Protein AF-A0A6V7I0J4-F1 (afdb_monomer)

pLDDT: mean 94.46, std 3.97, range [72.44, 98.5]

Mean predicted aligned error: 4.29 Å

Organism: NCBI:txid1563983

Foldseek 3Di:
DVVVVDDDDDPDDDADQVSQLVVQCVVDDPCNLVVDPPNVVSVVVSSVVSSVRSLLVNLVVVPCSSPND

Secondary structure (DSSP, 8-state):
-TTTSS-----PPP-SHHHHHHHHHTTS-HHHHTSSS-HHHHHHHHHHHHHHHHHHHHHGGGHHHH---

Sequence (69 aa):
GILESAIKITNEPPTGMHANIHKALDNFNQETLDSCSKESEFKGILFALCYYHAVVAERRKFGPQGWNR

InterPro domains:
  IPR026983 Dynein heavy chain [PTHR46532] (2-68)
  IPR041658 Dynein heavy chain, AAA lid domain [PF18198] (42-68)
  IPR042219 Dynein heavy chain, AAA lid domain superfamily [G3DSA:1.10.8.720] (12-69)

Solvent-accessible surface area (backbone atoms only — not comparable to full-atom values): 4253 Å² total; per-residue (Å²): 108,78,79,77,78,51,93,84,81,86,91,70,80,71,73,58,59,68,51,28,28,52,62,46,50,70,78,55,55,71,67,64,58,64,68,44,97,55,39,70,63,49,51,52,51,52,50,52,51,25,46,49,52,19,51,55,58,60,32,58,76,51,48,60,84,45,49,75,129

Radius of gyration: 17.4 Å; Cα contacts (8 Å, |Δi|>4): 36; chains: 1; bounding box: 49×38×36 Å

Structure (mmCIF, N/CA/C/O backbone):
data_AF-A0A6V7I0J4-F1
#
_entry.id   AF-A0A6V7I0J4-F1
#
loop_
_atom_site.group_PDB
_atom_site.id
_atom_site.type_symbol
_atom_site.label_atom_id
_atom_site.label_alt_id
_atom_site.label_comp_id
_atom_site.label_asym_id
_atom_site.label_entity_id
_atom_site.label_seq_id
_atom_site.pdbx_PDB_ins_code
_atom_site.Cartn_x
_atom_site.Cartn_y
_atom_site.Cartn_z
_atom_site.occupancy
_atom_site.B_iso_or_equiv
_atom_site.auth_seq_id
_atom_site.auth_comp_id
_atom_site.auth_asym_id
_atom_site.auth_atom_id
_atom_site.pdbx_PDB_model_num
ATOM 1 N N . GLY A 1 1 ? 30.819 -18.440 -8.807 1.00 83.25 1 GLY A N 1
ATOM 2 C CA . GLY A 1 1 ? 30.948 -17.191 -8.018 1.00 83.25 1 GLY A CA 1
ATOM 3 C C . GLY A 1 1 ? 29.875 -17.115 -6.941 1.00 83.25 1 GLY A C 1
ATOM 4 O O . GLY A 1 1 ? 28.869 -17.793 -7.067 1.00 83.25 1 GLY A O 1
ATOM 5 N N . ILE A 1 2 ? 30.060 -16.298 -5.896 1.00 89.44 2 ILE A N 1
ATOM 6 C CA . ILE A 1 2 ? 29.183 -16.244 -4.696 1.00 89.44 2 ILE A CA 1
ATOM 7 C C . ILE A 1 2 ? 27.692 -16.046 -5.047 1.00 89.44 2 ILE A C 1
ATOM 9 O O . ILE A 1 2 ? 26.814 -16.649 -4.436 1.00 89.44 2 ILE A O 1
ATOM 13 N N . LEU A 1 3 ? 27.405 -15.242 -6.073 1.00 91.50 3 LEU A N 1
ATOM 14 C CA . LEU A 1 3 ? 26.050 -14.957 -6.561 1.00 91.50 3 LEU A CA 1
ATOM 15 C C . LEU A 1 3 ? 25.395 -16.133 -7.310 1.00 91.50 3 LEU A C 1
ATOM 17 O O . LEU A 1 3 ? 24.174 -16.174 -7.439 1.00 91.50 3 LEU A O 1
ATOM 21 N N . GLU A 1 4 ? 26.182 -17.073 -7.832 1.00 93.12 4 GLU A N 1
ATOM 22 C CA . GLU A 1 4 ? 25.689 -18.286 -8.505 1.00 93.12 4 GLU A CA 1
ATOM 23 C C . GLU A 1 4 ? 25.346 -19.387 -7.495 1.00 93.12 4 GLU A C 1
ATOM 25 O O . GLU A 1 4 ? 24.512 -20.237 -7.781 1.00 93.12 4 GLU A O 1
ATOM 30 N N . SER A 1 5 ? 25.941 -19.338 -6.298 1.00 94.75 5 SER A N 1
ATOM 31 C CA . SER A 1 5 ? 25.724 -20.282 -5.194 1.00 94.75 5 SER A CA 1
ATOM 32 C C . SER A 1 5 ? 24.695 -19.804 -4.157 1.00 94.75 5 SER A C 1
ATOM 34 O O . SER A 1 5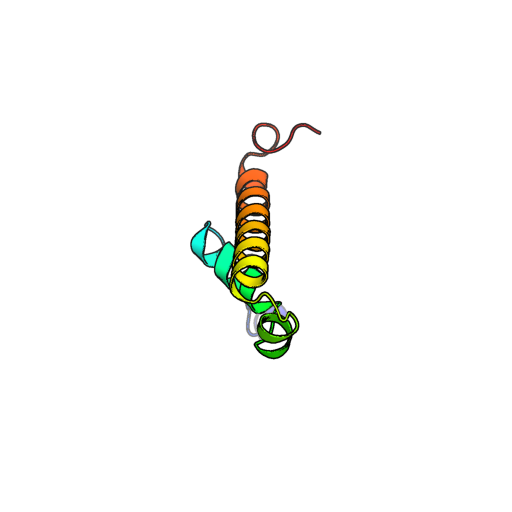 ? 24.673 -20.318 -3.042 1.00 94.75 5 SER A O 1
ATOM 36 N N . ALA A 1 6 ? 23.870 -18.804 -4.485 1.00 95.69 6 ALA A N 1
ATOM 37 C CA . ALA A 1 6 ? 22.895 -18.207 -3.569 1.00 95.69 6 ALA A CA 1
ATOM 38 C C . ALA A 1 6 ? 21.453 -18.324 -4.090 1.00 95.69 6 ALA A C 1
ATOM 40 O O . ALA A 1 6 ? 21.209 -18.270 -5.298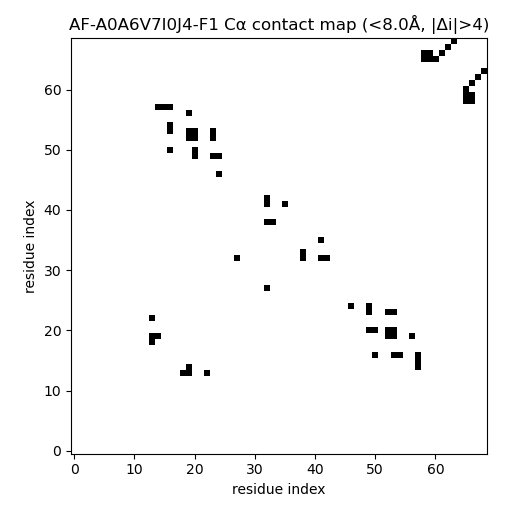 1.00 95.69 6 ALA A O 1
ATOM 41 N N . ILE A 1 7 ? 20.490 -18.412 -3.164 1.00 94.75 7 ILE A N 1
ATOM 42 C CA . ILE A 1 7 ? 19.058 -18.269 -3.463 1.00 94.75 7 ILE A CA 1
ATOM 43 C C . ILE A 1 7 ? 18.756 -16.784 -3.678 1.00 94.75 7 ILE A C 1
ATOM 45 O O . ILE A 1 7 ? 19.154 -15.939 -2.878 1.00 94.75 7 ILE A O 1
ATOM 49 N N . LYS A 1 8 ? 18.045 -16.468 -4.763 1.00 94.50 8 LYS A N 1
ATOM 50 C CA . LYS A 1 8 ? 17.725 -15.094 -5.164 1.00 94.50 8 LYS A CA 1
ATOM 51 C C . LYS A 1 8 ? 16.234 -14.853 -4.980 1.00 94.50 8 LYS A C 1
ATOM 53 O O . LYS A 1 8 ? 15.424 -15.610 -5.504 1.00 94.50 8 LYS A O 1
ATOM 58 N N . ILE A 1 9 ? 15.891 -13.799 -4.247 1.00 95.12 9 ILE A N 1
ATOM 59 C CA . ILE A 1 9 ? 14.510 -13.373 -4.012 1.00 95.12 9 ILE A CA 1
ATOM 60 C C . ILE A 1 9 ? 14.423 -11.887 -4.338 1.00 95.12 9 ILE A C 1
ATOM 62 O O . ILE A 1 9 ? 15.243 -11.094 -3.876 1.00 95.12 9 ILE A O 1
ATOM 66 N N . THR A 1 10 ? 13.428 -11.510 -5.133 1.0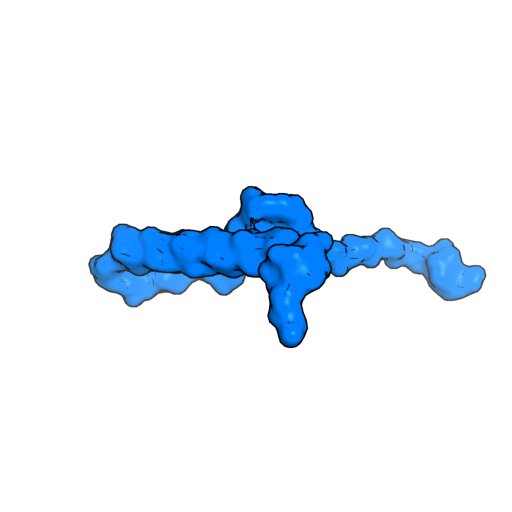0 91.31 10 THR A N 1
ATOM 67 C CA . THR A 1 10 ? 13.107 -10.115 -5.432 1.00 91.31 10 THR A CA 1
ATOM 68 C C . THR A 1 10 ? 12.080 -9.607 -4.427 1.00 91.31 10 THR A C 1
ATOM 70 O O . THR A 1 10 ? 10.965 -10.121 -4.361 1.00 91.31 10 THR A O 1
ATOM 73 N N . ASN A 1 11 ? 12.450 -8.601 -3.635 1.00 91.12 11 ASN A N 1
ATOM 74 C CA . ASN A 1 11 ? 11.541 -7.944 -2.697 1.00 91.12 11 ASN A CA 1
ATOM 75 C C . ASN A 1 11 ? 10.971 -6.669 -3.327 1.00 91.12 11 ASN A C 1
ATOM 77 O O . ASN A 1 11 ? 11.432 -5.560 -3.051 1.00 91.12 11 ASN A O 1
ATOM 81 N N . GLU A 1 12 ? 10.008 -6.844 -4.223 1.00 89.62 12 GLU A N 1
ATOM 82 C CA . GLU A 1 12 ? 9.337 -5.729 -4.885 1.00 89.62 12 GLU A CA 1
ATOM 83 C C . GLU A 1 12 ? 8.113 -5.262 -4.080 1.00 89.62 12 GLU A C 1
ATOM 85 O O . GLU A 1 12 ? 7.446 -6.063 -3.415 1.00 89.62 12 GLU A O 1
ATOM 90 N N . PRO A 1 13 ? 7.788 -3.958 -4.108 1.00 86.69 13 PRO A N 1
ATOM 91 C CA . PRO A 1 13 ? 6.538 -3.479 -3.536 1.00 86.69 13 PRO A CA 1
ATOM 92 C C . PRO A 1 13 ? 5.333 -4.092 -4.277 1.00 86.69 13 PRO A C 1
ATOM 94 O O . PRO A 1 13 ? 5.416 -4.345 -5.482 1.00 86.69 13 PRO A O 1
ATOM 97 N N . PRO A 1 14 ? 4.194 -4.318 -3.591 1.00 91.50 14 PRO A N 1
ATOM 98 C CA . PRO A 1 14 ? 2.994 -4.810 -4.253 1.00 91.50 14 PRO A CA 1
ATOM 99 C C . PRO A 1 14 ? 2.547 -3.850 -5.354 1.00 91.50 14 PRO A C 1
ATOM 101 O O . PRO A 1 14 ? 2.728 -2.635 -5.285 1.00 91.50 14 PRO A O 1
ATOM 104 N N . THR A 1 15 ? 1.942 -4.428 -6.381 1.00 91.69 15 THR A N 1
ATOM 105 C CA . THR A 1 15 ? 1.476 -3.704 -7.557 1.00 91.69 15 THR A CA 1
ATOM 106 C C . THR A 1 15 ? -0.029 -3.888 -7.676 1.00 91.69 15 THR A C 1
ATOM 108 O O . THR A 1 15 ? -0.530 -5.009 -7.644 1.00 91.69 15 THR A O 1
ATOM 111 N N . GLY A 1 16 ? -0.746 -2.780 -7.843 1.00 95.56 16 GLY A N 1
ATOM 112 C CA . GLY A 1 16 ? -2.191 -2.760 -8.004 1.00 95.56 16 GLY A CA 1
ATOM 113 C C . GLY A 1 16 ? -2.911 -2.386 -6.712 1.00 95.56 16 GLY A C 1
ATOM 114 O O . GLY A 1 16 ? -2.443 -2.637 -5.602 1.00 95.56 16 GLY A O 1
ATOM 115 N N . MET A 1 17 ? -4.088 -1.780 -6.870 1.00 97.25 17 MET A N 1
ATOM 116 C CA . MET A 1 17 ? -4.873 -1.227 -5.762 1.00 97.25 17 MET A CA 1
ATOM 117 C C . MET A 1 17 ? -5.169 -2.250 -4.665 1.00 97.25 17 MET A C 1
ATOM 119 O O . MET A 1 17 ? -4.908 -1.985 -3.498 1.00 97.25 17 MET A O 1
ATOM 123 N N . HIS A 1 18 ? -5.665 -3.431 -5.032 1.00 96.88 18 HIS A N 1
ATOM 124 C CA . HIS A 1 18 ? -6.055 -4.453 -4.061 1.00 96.88 18 HIS A CA 1
ATOM 125 C C . HIS A 1 18 ? -4.867 -4.921 -3.205 1.00 96.88 18 HIS A C 1
ATOM 127 O O . HIS A 1 18 ? -4.955 -4.926 -1.981 1.00 96.88 18 HIS A O 1
ATOM 133 N N . ALA A 1 19 ? -3.731 -5.246 -3.833 1.00 97.12 19 ALA A N 1
ATOM 134 C CA . ALA A 1 19 ? -2.538 -5.705 -3.123 1.00 97.12 19 ALA A CA 1
ATOM 135 C C . ALA A 1 19 ? -1.946 -4.620 -2.205 1.00 97.12 19 ALA A C 1
ATOM 137 O O . ALA A 1 19 ? -1.510 -4.923 -1.097 1.00 97.12 19 ALA A O 1
ATOM 138 N N . ASN A 1 20 ? -1.973 -3.353 -2.633 1.00 97.56 20 ASN A N 1
ATOM 139 C CA . ASN A 1 20 ? -1.550 -2.234 -1.789 1.00 97.56 20 ASN A CA 1
ATOM 140 C C . ASN A 1 20 ? -2.470 -2.019 -0.584 1.00 97.56 20 ASN A C 1
ATOM 142 O O . ASN A 1 20 ? -1.969 -1.742 0.500 1.00 97.56 20 ASN A O 1
ATOM 146 N N . ILE A 1 21 ? -3.792 -2.142 -0.752 1.00 98.12 21 ILE A N 1
ATOM 147 C CA . ILE A 1 21 ? -4.750 -1.994 0.356 1.00 98.12 21 ILE A CA 1
ATOM 148 C C . ILE A 1 21 ? -4.534 -3.094 1.393 1.00 98.12 21 ILE A C 1
ATOM 150 O O . ILE A 1 21 ? -4.443 -2.781 2.574 1.00 98.12 21 ILE A O 1
ATOM 154 N N . HIS A 1 22 ? -4.400 -4.353 0.961 1.00 96.94 22 HIS A N 1
ATOM 155 C CA . HIS A 1 22 ? -4.108 -5.467 1.872 1.00 96.94 22 HIS A CA 1
ATOM 156 C C . HIS A 1 22 ? -2.802 -5.239 2.624 1.00 96.94 22 HIS A C 1
ATOM 158 O O . HIS A 1 22 ? -2.810 -5.201 3.848 1.00 96.94 22 HIS A O 1
ATOM 164 N N . LYS A 1 23 ? -1.711 -4.928 1.911 1.00 96.50 23 LYS A N 1
ATOM 165 C CA . LYS A 1 23 ? -0.428 -4.633 2.563 1.00 96.50 23 LYS A CA 1
ATOM 166 C C . LYS A 1 23 ? -0.505 -3.440 3.521 1.00 96.50 23 LYS A C 1
ATOM 168 O O . LYS A 1 23 ? 0.218 -3.409 4.511 1.00 96.50 23 LYS A O 1
ATOM 173 N N . ALA A 1 24 ? -1.327 -2.432 3.223 1.00 97.19 24 ALA A N 1
ATOM 174 C CA . ALA A 1 24 ? -1.530 -1.295 4.113 1.00 97.19 24 ALA A CA 1
ATOM 175 C C . ALA A 1 24 ? -2.285 -1.707 5.386 1.00 97.19 24 ALA A C 1
ATOM 177 O O . ALA A 1 24 ? -1.847 -1.348 6.479 1.00 97.19 24 ALA A O 1
ATOM 178 N N . LEU A 1 25 ? -3.358 -2.493 5.249 1.00 97.06 25 LEU A N 1
ATOM 179 C CA . LEU A 1 25 ? -4.141 -3.026 6.366 1.00 97.06 25 LEU A CA 1
ATOM 180 C C . LEU A 1 25 ? -3.327 -3.980 7.250 1.00 97.06 25 LEU A C 1
ATOM 182 O O . LEU A 1 25 ? -3.477 -3.923 8.465 1.00 97.06 25 LEU A O 1
ATOM 186 N N . ASP A 1 26 ? -2.405 -4.759 6.674 1.00 96.50 26 ASP A N 1
ATOM 187 C CA . ASP A 1 26 ? -1.512 -5.676 7.405 1.00 96.50 26 ASP A CA 1
ATOM 188 C C . ASP A 1 26 ? -0.590 -4.969 8.421 1.00 96.50 26 ASP A C 1
ATOM 190 O O . ASP A 1 26 ? 0.0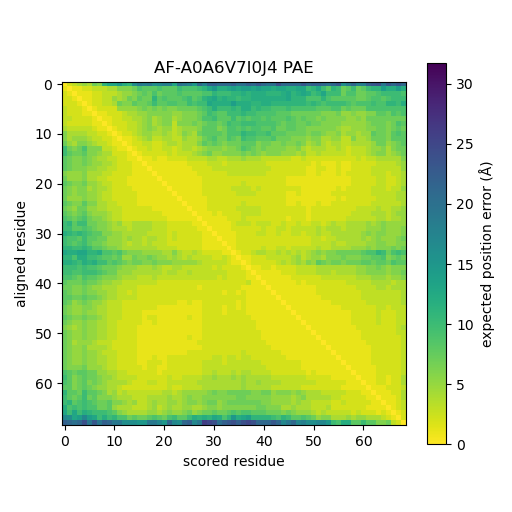03 -5.620 9.279 1.00 96.50 26 ASP A O 1
ATOM 194 N N . ASN A 1 27 ? -0.462 -3.635 8.361 1.00 96.75 27 ASN A N 1
ATOM 195 C CA . ASN A 1 27 ? 0.272 -2.865 9.376 1.00 96.75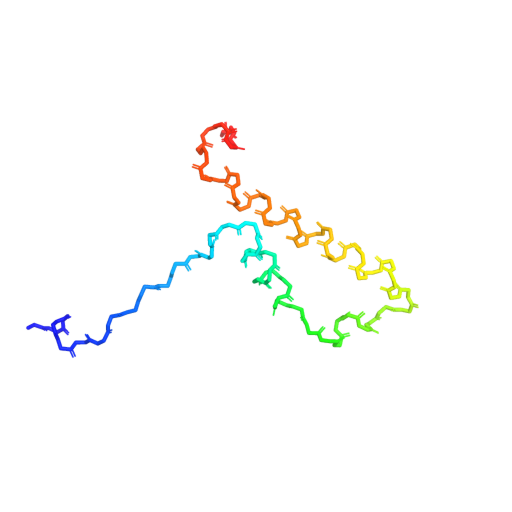 27 ASN A CA 1
ATOM 196 C C . ASN A 1 27 ? -0.513 -2.690 10.684 1.00 96.75 27 ASN A C 1
ATOM 198 O O . ASN A 1 27 ? 0.038 -2.170 11.654 1.00 96.75 27 ASN A O 1
ATOM 202 N N . PHE A 1 28 ? -1.786 -3.084 10.718 1.00 96.50 28 PHE A N 1
ATOM 203 C CA . PHE A 1 28 ? -2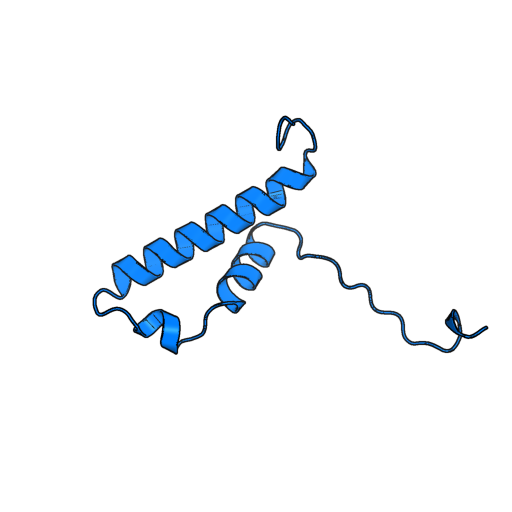.669 -2.914 11.863 1.00 96.50 28 PHE A CA 1
ATOM 204 C C . PHE A 1 28 ? -3.163 -4.275 12.345 1.00 96.50 28 PHE A C 1
ATOM 206 O O . PHE A 1 28 ? -3.616 -5.110 11.567 1.00 96.50 28 PHE A O 1
ATOM 213 N N . ASN A 1 29 ? -3.082 -4.500 13.653 1.00 95.81 29 ASN A N 1
ATOM 214 C CA . ASN A 1 29 ? -3.569 -5.721 14.285 1.00 95.81 29 ASN A CA 1
ATOM 215 C C . ASN A 1 29 ? -5.006 -5.542 14.805 1.00 95.81 29 ASN A C 1
ATOM 217 O O . ASN A 1 29 ? -5.530 -4.428 14.881 1.00 95.81 29 ASN A O 1
ATOM 221 N N . GLN A 1 30 ? -5.633 -6.647 15.211 1.00 93.62 30 GLN A N 1
ATOM 222 C CA . GLN A 1 30 ? -6.999 -6.638 15.741 1.00 93.62 30 GLN A CA 1
ATOM 223 C C . GLN A 1 30 ? -7.152 -5.723 16.971 1.00 93.62 30 GLN A C 1
ATOM 225 O O . GLN A 1 30 ? -8.136 -5.003 17.083 1.00 93.62 30 GLN A O 1
ATOM 230 N N . GLU A 1 31 ? -6.140 -5.669 17.840 1.00 95.06 31 GLU A N 1
ATOM 231 C CA . GLU A 1 31 ? -6.125 -4.775 19.006 1.00 95.06 31 GLU A CA 1
ATOM 232 C C . GLU A 1 31 ? -6.244 -3.298 18.604 1.00 95.06 31 GLU A C 1
ATOM 234 O O . GLU A 1 31 ? -6.981 -2.539 19.225 1.00 95.06 31 GLU A O 1
ATOM 239 N N . THR A 1 32 ? -5.582 -2.892 17.517 1.00 94.19 32 THR A N 1
ATOM 240 C CA . THR A 1 32 ? -5.714 -1.533 16.984 1.00 94.19 32 THR A CA 1
ATOM 241 C C . THR A 1 32 ? -7.135 -1.278 16.495 1.00 94.19 32 THR A C 1
ATOM 243 O O . THR A 1 32 ? -7.697 -0.219 16.773 1.00 94.19 32 THR A O 1
ATOM 246 N N . LEU A 1 33 ? -7.731 -2.244 15.791 1.00 92.31 33 LEU A N 1
ATOM 247 C CA . LEU A 1 33 ? -9.090 -2.135 15.255 1.00 92.31 33 LEU A CA 1
ATOM 248 C C . LEU A 1 33 ? -10.157 -1.998 16.346 1.00 92.31 33 LEU A C 1
ATOM 250 O O . LEU A 1 33 ? -11.158 -1.316 16.121 1.00 92.31 33 LEU A O 1
ATOM 254 N N . ASP A 1 34 ? -9.915 -2.595 17.510 1.00 94.44 34 ASP A N 1
ATOM 255 C CA . ASP A 1 34 ? -10.845 -2.617 18.642 1.00 94.44 34 ASP A CA 1
ATOM 256 C C . ASP A 1 34 ? -10.464 -1.598 19.739 1.00 94.44 34 ASP A C 1
ATOM 258 O O . ASP A 1 34 ? -11.103 -1.513 20.786 1.00 94.44 34 ASP A O 1
ATOM 262 N N . SER A 1 35 ? -9.440 -0.771 19.497 1.00 93.62 35 SER A N 1
ATOM 263 C CA . SER A 1 35 ? -8.951 0.240 20.451 1.00 93.62 35 SER A CA 1
ATOM 264 C C . SER A 1 35 ? -9.917 1.411 20.671 1.00 93.62 35 SER A C 1
ATOM 266 O O . SER A 1 35 ? -9.796 2.157 21.646 1.00 93.62 35 SER A O 1
ATOM 268 N N . CYS A 1 36 ? -10.875 1.602 19.760 1.00 94.62 36 CYS A N 1
ATOM 269 C CA . CYS A 1 36 ? -11.815 2.712 19.781 1.00 94.62 36 CYS A CA 1
ATOM 270 C C . CYS A 1 36 ? -13.228 2.222 20.098 1.00 94.62 36 CYS A C 1
ATOM 272 O O . CYS A 1 36 ? -13.752 1.344 19.423 1.00 94.62 36 CYS A O 1
ATOM 274 N N . SER A 1 37 ? -13.901 2.882 21.044 1.00 94.00 37 SER A N 1
ATOM 275 C CA . SER A 1 37 ? -15.305 2.596 21.380 1.00 94.00 37 SER A CA 1
ATOM 276 C C . SER A 1 37 ? -16.296 2.895 20.245 1.00 94.00 37 SER A C 1
ATOM 278 O O . SER A 1 37 ? -17.437 2.442 20.292 1.00 94.00 37 SER A O 1
ATOM 280 N N . LYS A 1 38 ? -15.874 3.654 19.226 1.00 95.88 38 LYS A N 1
ATOM 281 C CA . LYS A 1 38 ? -16.627 3.934 17.995 1.00 95.88 38 LYS A CA 1
ATOM 282 C C . LYS A 1 38 ? -16.055 3.126 16.832 1.00 95.88 38 LYS A C 1
ATOM 284 O O . LYS A 1 38 ? -15.449 3.672 15.909 1.00 95.88 38 LYS A O 1
ATOM 289 N N . GLU A 1 39 ? -16.184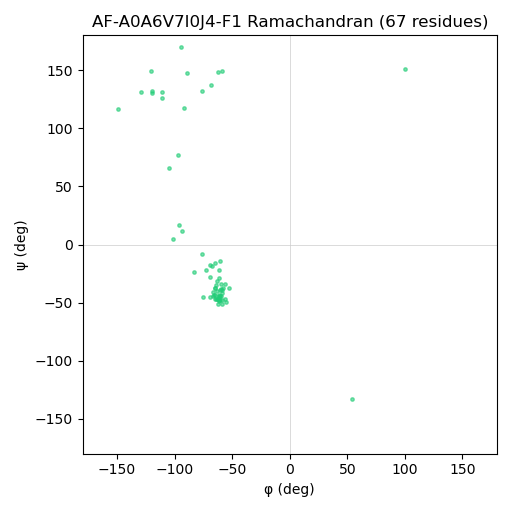 1.806 16.918 1.00 93.81 39 GLU A N 1
ATOM 290 C CA . GLU A 1 39 ? -15.507 0.884 16.002 1.00 93.81 39 GLU A CA 1
ATOM 291 C C . GLU A 1 39 ? -15.870 1.107 14.531 1.00 93.81 39 GLU A C 1
ATOM 293 O O . GLU A 1 39 ? -14.991 1.052 13.675 1.00 93.81 39 GLU A O 1
ATOM 298 N N . SER A 1 40 ? -17.145 1.361 14.220 1.00 95.19 40 SER A N 1
ATOM 299 C CA . SER A 1 40 ? -17.605 1.508 12.834 1.00 95.19 40 SER A CA 1
ATOM 300 C C . SER A 1 40 ? -16.949 2.710 12.153 1.00 95.19 40 SER A C 1
ATOM 302 O O . SER A 1 40 ? -16.442 2.607 11.035 1.00 95.19 40 SER A O 1
ATOM 304 N N . GLU A 1 41 ? -16.934 3.855 12.829 1.00 96.81 41 GLU A N 1
ATOM 305 C CA . GLU A 1 41 ? -16.317 5.080 12.339 1.00 96.81 41 GLU A CA 1
ATOM 306 C C . GLU A 1 41 ? -14.800 4.927 12.247 1.00 96.81 41 GLU A C 1
ATOM 308 O O . GLU A 1 41 ? -14.208 5.294 11.233 1.00 96.81 41 GLU A O 1
ATOM 313 N N . PHE A 1 42 ? -14.174 4.337 13.269 1.00 96.94 42 PHE A N 1
ATOM 314 C CA . PHE A 1 42 ? -12.733 4.112 13.280 1.00 96.94 42 PHE A CA 1
ATOM 315 C C . PHE A 1 42 ? -12.286 3.181 12.145 1.00 96.94 42 PHE A C 1
ATOM 317 O O . PHE A 1 42 ? -11.416 3.554 11.357 1.00 96.94 42 PHE A O 1
ATOM 324 N N . LYS A 1 43 ? -12.922 2.011 11.999 1.00 96.44 43 LYS A N 1
ATOM 325 C CA . LYS A 1 43 ? -12.637 1.037 10.931 1.00 96.44 43 LYS A CA 1
ATOM 326 C C . LYS A 1 43 ? -12.880 1.655 9.547 1.00 96.44 43 LYS A C 1
ATOM 328 O O . LYS A 1 43 ? -12.069 1.460 8.641 1.00 96.44 43 LYS A O 1
ATOM 333 N N . GLY A 1 44 ? -13.929 2.469 9.393 1.00 97.75 44 GLY A N 1
ATOM 334 C CA . GLY A 1 44 ? -14.202 3.213 8.159 1.00 97.75 44 GLY A CA 1
ATOM 335 C C . GLY A 1 44 ? -13.108 4.227 7.800 1.00 97.75 44 GLY A C 1
ATOM 336 O O . GLY A 1 44 ? -12.636 4.249 6.662 1.00 97.75 44 GLY A O 1
ATOM 337 N N . ILE A 1 45 ? -12.658 5.034 8.767 1.00 97.56 45 ILE A N 1
ATOM 338 C CA . ILE A 1 45 ? -11.577 6.016 8.572 1.00 97.56 45 ILE A CA 1
ATOM 339 C C . ILE A 1 45 ? -10.248 5.314 8.277 1.00 97.56 45 ILE A C 1
ATOM 341 O O . ILE A 1 45 ? -9.526 5.723 7.367 1.00 97.56 45 ILE A O 1
ATOM 345 N N . LEU A 1 46 ? -9.930 4.244 9.008 1.00 97.75 46 LEU A N 1
ATOM 346 C CA . LEU A 1 46 ? -8.705 3.477 8.803 1.00 97.75 46 LEU A CA 1
ATOM 347 C C . LEU A 1 46 ? -8.661 2.858 7.403 1.00 97.75 46 LEU A C 1
ATOM 349 O O . LEU A 1 46 ? -7.641 2.949 6.716 1.00 97.75 46 LEU A O 1
ATOM 353 N N . PHE A 1 47 ? -9.775 2.279 6.951 1.00 97.81 47 PHE A N 1
ATOM 354 C CA . PHE A 1 47 ? -9.882 1.766 5.591 1.00 97.81 47 PHE A CA 1
ATOM 355 C C . PHE A 1 47 ? -9.704 2.883 4.557 1.00 97.81 47 PHE A C 1
ATOM 357 O O . PHE A 1 47 ?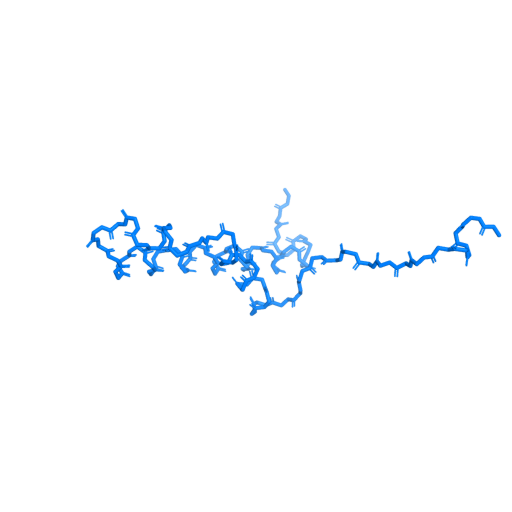 -8.934 2.718 3.611 1.00 97.81 47 PHE A O 1
ATOM 364 N N . ALA A 1 48 ? -10.349 4.039 4.750 1.00 98.50 48 ALA A N 1
ATOM 365 C CA . ALA A 1 48 ? -10.196 5.187 3.857 1.00 98.50 48 ALA A CA 1
ATOM 366 C C . ALA A 1 48 ? -8.736 5.677 3.783 1.00 98.50 48 ALA A C 1
ATOM 368 O O . ALA A 1 48 ? -8.249 5.997 2.697 1.00 98.50 48 ALA A O 1
ATOM 369 N N . LEU A 1 49 ? -8.011 5.671 4.907 1.00 98.31 49 LEU A N 1
ATOM 370 C CA . LEU A 1 49 ? -6.583 5.990 4.960 1.00 98.31 49 LEU A CA 1
ATOM 371 C C . LEU A 1 49 ? -5.736 4.968 4.185 1.00 98.31 49 LEU A C 1
ATOM 373 O O . LEU A 1 49 ? -4.888 5.360 3.382 1.00 98.31 49 LEU A O 1
ATOM 377 N N . CYS A 1 50 ? -5.977 3.669 4.382 1.00 98.25 50 CYS A N 1
ATOM 378 C CA . CYS A 1 50 ? -5.273 2.601 3.663 1.00 98.25 50 CYS A CA 1
ATOM 379 C C . CYS A 1 50 ? -5.554 2.652 2.154 1.00 98.25 50 CYS A C 1
ATOM 381 O O . CYS A 1 50 ? -4.644 2.501 1.337 1.00 98.25 50 CYS A O 1
ATOM 383 N N . TYR A 1 51 ? -6.800 2.936 1.774 1.00 98.50 51 TYR A N 1
ATOM 384 C CA . TYR A 1 51 ? -7.193 3.158 0.388 1.00 98.50 51 TYR A CA 1
ATOM 385 C C . TYR A 1 51 ? -6.462 4.361 -0.216 1.00 98.50 51 TYR A C 1
ATOM 387 O O . TYR A 1 51 ? -5.883 4.254 -1.296 1.00 98.50 51 TYR A O 1
ATOM 395 N N . TYR A 1 52 ? -6.429 5.493 0.492 1.00 98.44 52 TYR A N 1
ATOM 396 C CA . TYR A 1 52 ? -5.696 6.677 0.050 1.00 98.44 52 TYR A CA 1
ATOM 397 C C . TYR A 1 52 ? -4.202 6.384 -0.129 1.00 98.44 52 TYR A C 1
ATOM 399 O O . TYR A 1 52 ? -3.626 6.735 -1.159 1.00 98.44 52 TYR A O 1
ATOM 407 N N . HIS A 1 53 ? -3.585 5.674 0.819 1.00 97.75 53 HIS A N 1
ATOM 408 C CA . HIS A 1 53 ? -2.197 5.231 0.708 1.00 97.75 53 HIS A CA 1
ATOM 409 C C . HIS A 1 53 ? -1.962 4.400 -0.564 1.00 97.75 53 HIS A C 1
ATOM 411 O O . HIS A 1 53 ? -1.023 4.674 -1.315 1.00 97.75 53 HIS A O 1
ATOM 417 N N . ALA A 1 54 ? -2.844 3.438 -0.851 1.00 97.88 54 ALA A N 1
ATOM 418 C CA . ALA A 1 54 ? -2.773 2.623 -2.060 1.00 97.88 54 ALA A CA 1
ATOM 419 C C . ALA A 1 54 ? -2.900 3.460 -3.344 1.00 97.88 54 ALA A C 1
ATOM 421 O O . ALA A 1 54 ? -2.109 3.278 -4.271 1.00 97.88 54 ALA A O 1
ATOM 422 N N . VAL A 1 55 ? -3.828 4.426 -3.388 1.00 97.38 55 VAL A N 1
ATOM 423 C CA . VAL A 1 55 ? -3.960 5.360 -4.520 1.00 97.38 55 VAL A CA 1
ATOM 424 C C . VAL A 1 55 ? -2.667 6.147 -4.723 1.00 97.38 55 VAL A C 1
ATOM 426 O O . VAL A 1 55 ? -2.172 6.239 -5.846 1.00 97.38 55 VAL A O 1
ATOM 429 N N . VAL A 1 56 ? -2.095 6.705 -3.653 1.00 95.88 56 VAL A N 1
ATOM 430 C CA . VAL A 1 56 ? -0.841 7.470 -3.721 1.00 95.88 56 VAL A CA 1
ATOM 431 C C . VAL A 1 56 ? 0.297 6.596 -4.250 1.00 95.88 56 VAL A C 1
ATOM 433 O O . VAL A 1 56 ? 1.036 7.045 -5.129 1.00 95.88 56 VAL A O 1
ATOM 436 N N . ALA A 1 57 ? 0.416 5.353 -3.774 1.00 94.62 57 ALA A N 1
ATOM 437 C CA . ALA A 1 57 ? 1.424 4.400 -4.233 1.00 94.62 57 ALA A CA 1
ATOM 438 C C . ALA A 1 57 ? 1.287 4.090 -5.733 1.00 94.62 57 ALA A C 1
ATOM 440 O O . ALA A 1 57 ? 2.267 4.193 -6.473 1.00 94.62 57 ALA A O 1
ATOM 441 N N . GLU A 1 58 ? 0.073 3.802 -6.208 1.00 95.31 58 GLU A N 1
ATOM 442 C CA . GLU A 1 58 ? -0.192 3.540 -7.626 1.00 95.31 58 GLU A CA 1
ATOM 443 C C . GLU A 1 58 ? 0.060 4.773 -8.501 1.00 95.31 58 GLU A C 1
ATOM 445 O O . GLU A 1 58 ? 0.634 4.661 -9.585 1.00 95.31 58 GLU A O 1
ATOM 450 N N . ARG A 1 59 ? -0.277 5.974 -8.016 1.00 95.38 59 ARG A N 1
ATOM 451 C CA . ARG A 1 59 ? -0.043 7.226 -8.749 1.00 95.38 59 ARG A CA 1
ATOM 452 C C . ARG A 1 59 ? 1.435 7.496 -9.022 1.00 95.38 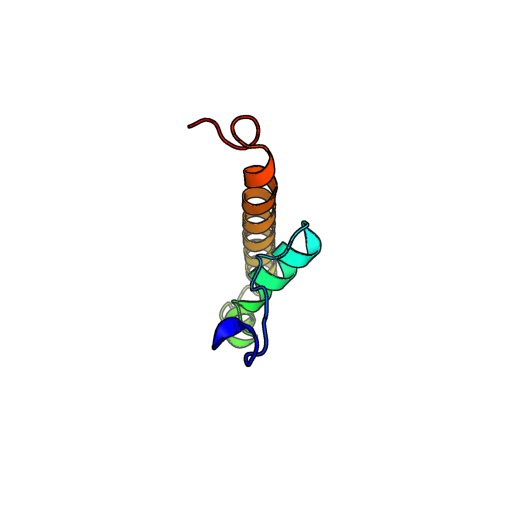59 ARG A C 1
ATOM 454 O O . ARG A 1 59 ? 1.752 8.104 -10.040 1.00 95.38 59 ARG A O 1
ATOM 461 N N . ARG A 1 60 ? 2.359 7.026 -8.175 1.00 91.69 60 ARG A N 1
ATOM 462 C CA . ARG A 1 60 ? 3.810 7.213 -8.392 1.00 91.69 60 ARG A CA 1
ATOM 463 C C . ARG A 1 60 ? 4.311 6.562 -9.684 1.00 91.69 60 ARG A C 1
ATOM 465 O O . ARG A 1 60 ? 5.323 7.004 -10.219 1.00 91.69 60 ARG A O 1
ATOM 472 N N . LYS A 1 61 ? 3.589 5.573 -10.220 1.00 91.94 61 LYS A N 1
ATOM 473 C CA . LYS A 1 61 ? 3.929 4.893 -11.481 1.00 91.94 61 LYS A CA 1
ATOM 474 C C . LYS A 1 61 ? 3.809 5.792 -12.712 1.00 91.94 61 LYS A C 1
ATOM 476 O O . LYS A 1 61 ? 4.404 5.490 -13.738 1.00 91.94 61 LYS A O 1
ATOM 481 N N . PHE A 1 62 ? 3.079 6.901 -12.611 1.00 94.06 62 PHE A N 1
ATOM 482 C CA . PHE A 1 62 ? 2.814 7.804 -13.734 1.00 94.06 62 PHE A CA 1
ATOM 483 C C . PHE A 1 62 ? 3.814 8.968 -13.826 1.00 94.06 62 PHE A C 1
ATOM 485 O O . PHE A 1 62 ? 3.576 9.928 -14.559 1.00 94.06 62 PHE A O 1
ATOM 492 N N . GLY A 1 63 ? 4.923 8.918 -13.075 1.00 91.94 63 GLY A N 1
ATOM 493 C CA . GLY A 1 63 ? 5.954 9.956 -13.110 1.00 91.94 63 GLY A CA 1
ATOM 494 C C . GLY A 1 63 ? 5.366 11.358 -12.858 1.00 91.94 63 GLY A C 1
ATOM 495 O O . GLY A 1 63 ? 4.550 11.500 -11.942 1.00 91.94 63 GLY A O 1
ATOM 496 N N . PRO A 1 64 ? 5.713 12.374 -13.674 1.00 94.19 64 PRO A N 1
ATOM 497 C CA . PRO A 1 64 ? 5.186 13.736 -13.535 1.00 94.19 64 PRO A CA 1
ATOM 498 C C . PRO A 1 64 ? 3.653 13.837 -13.580 1.00 94.19 64 PRO A C 1
ATOM 500 O O . PRO A 1 64 ? 3.066 14.630 -12.856 1.00 94.19 64 PRO A O 1
ATOM 503 N N . GLN A 1 65 ? 2.973 12.997 -14.369 1.00 93.00 65 GLN A N 1
ATOM 504 C CA . GLN A 1 65 ? 1.503 12.996 -14.440 1.00 93.00 65 GLN A CA 1
ATOM 505 C C . GLN A 1 65 ? 0.860 12.479 -13.141 1.00 93.00 65 GLN A C 1
ATOM 507 O O . GLN A 1 65 ? -0.265 12.844 -12.787 1.00 93.00 65 GLN A O 1
ATOM 512 N N . GLY A 1 66 ? 1.576 11.617 -12.418 1.00 92.56 66 GLY A N 1
ATOM 513 C CA . GLY A 1 66 ? 1.184 11.152 -11.094 1.00 92.56 66 GLY A CA 1
ATOM 514 C C . GLY A 1 66 ? 1.415 12.207 -10.019 1.00 92.56 66 GLY A C 1
ATOM 515 O O . GLY A 1 66 ? 0.530 12.437 -9.189 1.00 92.56 66 GLY A O 1
ATOM 516 N N . TRP A 1 67 ? 2.586 12.844 -10.066 1.00 92.12 67 TRP A N 1
ATOM 517 C CA . TRP A 1 67 ? 3.043 13.858 -9.123 1.00 92.12 67 TRP A CA 1
ATOM 518 C C . TRP A 1 67 ? 3.967 14.851 -9.825 1.00 92.12 67 TRP A C 1
ATOM 520 O O . TRP A 1 67 ? 5.062 14.485 -10.255 1.00 92.12 67 TRP A O 1
ATOM 530 N N . ASN A 1 68 ? 3.550 16.115 -9.887 1.00 89.75 68 ASN A N 1
ATOM 531 C CA . ASN A 1 68 ? 4.451 17.196 -10.271 1.00 89.75 68 ASN A CA 1
ATOM 532 C C . ASN A 1 68 ? 5.488 17.383 -9.157 1.00 89.75 68 ASN A C 1
ATOM 534 O O . ASN A 1 68 ? 5.138 17.327 -7.975 1.00 89.75 68 ASN A O 1
ATOM 538 N N . ARG A 1 69 ? 6.752 17.562 -9.540 1.00 72.44 69 ARG A N 1
ATOM 539 C CA . ARG A 1 69 ? 7.827 17.892 -8.603 1.00 72.44 69 ARG A CA 1
ATOM 540 C C . ARG A 1 69 ? 7.834 19.381 -8.293 1.00 72.44 69 ARG A C 1
ATOM 542 O O . ARG A 1 69 ? 7.573 20.158 -9.236 1.00 72.44 69 ARG A O 1
#